Protein AF-A0A925RUL3-F1 (afdb_monomer_lite)

Structure (mmCIF, N/CA/C/O backbone):
data_AF-A0A925RUL3-F1
#
_entry.id   AF-A0A925RUL3-F1
#
loop_
_atom_site.group_PDB
_atom_site.id
_atom_site.type_symbol
_atom_site.label_atom_id
_atom_site.label_alt_id
_atom_site.label_comp_id
_atom_site.label_asym_id
_atom_site.label_entity_id
_atom_site.label_seq_id
_atom_site.pdbx_PDB_ins_code
_atom_site.Cartn_x
_atom_site.Cartn_y
_atom_site.Cartn_z
_atom_site.occupancy
_atom_site.B_iso_or_equiv
_atom_site.auth_seq_id
_atom_site.auth_comp_id
_atom_site.auth_asym_id
_atom_site.auth_atom_id
_atom_site.pdbx_PDB_model_num
ATOM 1 N N . MET A 1 1 ? 65.443 3.552 -49.607 1.00 49.03 1 MET A N 1
ATOM 2 C CA . MET A 1 1 ? 64.638 4.084 -48.488 1.00 49.03 1 MET A CA 1
ATOM 3 C C . MET A 1 1 ? 64.116 2.885 -47.697 1.00 49.03 1 MET A C 1
ATOM 5 O O . MET A 1 1 ? 63.241 2.190 -48.188 1.00 49.03 1 MET A O 1
ATOM 9 N N . ARG A 1 2 ? 64.754 2.521 -46.575 1.00 54.34 2 ARG A N 1
ATOM 10 C CA . ARG A 1 2 ? 64.337 1.369 -45.755 1.00 54.34 2 ARG A CA 1
ATOM 11 C C . ARG A 1 2 ? 63.432 1.902 -44.653 1.00 54.34 2 ARG A C 1
ATOM 13 O O . ARG A 1 2 ? 63.921 2.544 -43.733 1.00 54.34 2 ARG A O 1
ATOM 20 N N . ILE A 1 3 ? 62.125 1.709 -44.798 1.00 60.47 3 ILE A N 1
ATOM 21 C CA . ILE A 1 3 ? 61.171 2.029 -43.737 1.00 60.47 3 ILE A CA 1
ATOM 22 C C . ILE A 1 3 ? 61.428 1.011 -42.627 1.00 60.47 3 ILE A C 1
ATOM 24 O O . ILE A 1 3 ? 61.142 -0.175 -42.782 1.00 60.47 3 ILE A O 1
ATOM 28 N N . SER A 1 4 ? 62.080 1.457 -41.555 1.00 63.78 4 SER A N 1
ATOM 29 C CA . SER A 1 4 ? 62.407 0.618 -40.407 1.00 63.78 4 SER A CA 1
ATOM 30 C C . SER A 1 4 ? 61.114 0.137 -39.759 1.00 63.78 4 SER A C 1
ATOM 32 O O . SER A 1 4 ? 60.210 0.931 -39.509 1.00 63.78 4 SER A O 1
ATOM 34 N N . TYR A 1 5 ? 61.028 -1.161 -39.472 1.00 61.84 5 TYR A N 1
ATOM 35 C CA . TYR A 1 5 ? 59.850 -1.809 -38.883 1.00 61.84 5 TYR A CA 1
ATOM 36 C C . TYR A 1 5 ? 59.365 -1.101 -37.602 1.00 61.84 5 TYR A C 1
ATOM 38 O O . TYR A 1 5 ? 58.172 -1.010 -37.336 1.00 61.84 5 TYR A O 1
ATOM 46 N N . SER A 1 6 ? 60.296 -0.501 -36.859 1.00 59.91 6 SER A N 1
ATOM 47 C CA . SER A 1 6 ? 60.049 0.343 -35.688 1.00 59.91 6 SER A CA 1
ATOM 48 C C . SER A 1 6 ? 59.205 1.595 -35.974 1.00 59.91 6 SER A C 1
ATOM 50 O O . SER A 1 6 ? 58.412 1.989 -35.125 1.00 59.91 6 SER A O 1
ATOM 52 N N . VAL A 1 7 ? 59.307 2.191 -37.166 1.00 64.44 7 VAL A N 1
ATOM 53 C CA . VAL A 1 7 ? 58.495 3.353 -37.584 1.00 64.44 7 VAL A CA 1
ATOM 54 C C . VAL A 1 7 ? 57.061 2.928 -37.913 1.00 64.44 7 VAL A C 1
ATOM 56 O O . VAL A 1 7 ? 56.111 3.633 -37.578 1.00 64.44 7 VAL A O 1
ATOM 59 N N . LEU A 1 8 ? 56.898 1.743 -38.508 1.00 60.69 8 LEU A N 1
ATOM 60 C CA . LEU A 1 8 ? 55.589 1.143 -38.785 1.00 60.69 8 LEU A CA 1
ATOM 61 C C . LEU A 1 8 ? 54.849 0.787 -37.489 1.00 60.69 8 LEU A C 1
ATOM 63 O O . LEU A 1 8 ? 53.689 1.159 -37.327 1.00 60.69 8 LEU A O 1
ATOM 67 N N . VAL A 1 9 ? 55.540 0.155 -36.535 1.00 64.94 9 VAL A N 1
ATOM 68 C CA . VAL A 1 9 ? 54.962 -0.197 -35.228 1.00 64.94 9 VAL A CA 1
ATOM 69 C C . VAL A 1 9 ? 54.568 1.059 -34.442 1.00 64.94 9 VAL A C 1
ATOM 71 O O . VAL A 1 9 ? 53.451 1.140 -33.929 1.00 64.94 9 VAL A O 1
ATOM 74 N N . ALA A 1 10 ? 55.425 2.084 -34.410 1.00 60.41 10 ALA A N 1
ATOM 75 C CA . ALA A 1 10 ? 55.114 3.342 -33.729 1.00 60.41 10 ALA A CA 1
ATOM 76 C C . ALA A 1 10 ? 53.884 4.052 -34.329 1.00 60.41 10 ALA A C 1
ATOM 78 O O . ALA A 1 10 ? 53.049 4.578 -33.592 1.00 60.41 10 ALA A O 1
ATOM 79 N N . SER A 1 11 ? 53.727 4.016 -35.657 1.00 60.06 11 SER A N 1
ATOM 80 C CA . SER A 1 11 ? 52.572 4.608 -36.340 1.00 60.06 11 SER A CA 1
ATOM 81 C C . SER A 1 11 ? 51.265 3.868 -36.024 1.00 60.06 11 SER A C 1
ATOM 83 O O . SER A 1 11 ? 50.251 4.512 -35.755 1.00 60.06 11 SER A O 1
ATOM 85 N N . THR A 1 12 ? 51.287 2.533 -35.950 1.00 60.88 12 THR A N 1
ATOM 86 C CA . THR A 1 12 ? 50.093 1.743 -35.591 1.00 60.88 12 THR A CA 1
ATOM 87 C C . THR A 1 12 ? 49.626 1.955 -34.147 1.00 60.88 12 THR A C 1
ATOM 89 O O . THR A 1 12 ? 48.424 1.941 -33.872 1.00 60.88 12 THR A O 1
ATOM 92 N N . ILE A 1 13 ? 50.552 2.223 -33.223 1.00 61.28 13 ILE A N 1
ATOM 93 C CA . ILE A 1 13 ? 50.218 2.470 -31.812 1.00 61.28 13 ILE A CA 1
ATOM 94 C C . ILE A 1 13 ? 49.528 3.836 -31.650 1.00 61.28 13 ILE A C 1
ATOM 96 O O . ILE A 1 13 ? 48.545 3.949 -30.920 1.00 61.28 13 ILE A O 1
ATOM 100 N N . LEU A 1 14 ? 49.975 4.857 -32.389 1.00 56.62 14 LEU A N 1
ATOM 101 C CA . LEU A 1 14 ? 49.375 6.198 -32.373 1.00 56.62 14 LEU A CA 1
ATOM 102 C C . LEU A 1 14 ? 47.952 6.233 -32.954 1.00 56.62 14 LEU A C 1
ATOM 104 O O . LEU A 1 14 ? 47.100 6.946 -32.428 1.00 56.62 14 LEU A O 1
ATOM 108 N N . VAL A 1 15 ? 47.665 5.434 -33.987 1.00 60.22 15 VAL A N 1
ATOM 109 C CA . VAL A 1 15 ? 46.306 5.327 -34.560 1.00 60.22 15 VAL A CA 1
ATOM 110 C C . VAL A 1 15 ? 45.342 4.626 -33.594 1.00 60.22 15 VAL A C 1
ATOM 112 O O . VAL A 1 15 ? 44.172 4.993 -33.516 1.00 60.22 15 VAL A O 1
ATOM 115 N N . SER A 1 16 ? 45.836 3.673 -32.799 1.00 57.62 16 SER A N 1
ATOM 116 C CA . SER A 1 16 ? 45.019 2.926 -31.832 1.00 57.62 16 SER A CA 1
ATOM 117 C C . SER A 1 16 ? 44.568 3.780 -30.639 1.00 57.62 16 SER A C 1
ATOM 119 O O . SER A 1 16 ? 43.472 3.584 -30.120 1.00 57.62 16 SER A O 1
ATOM 121 N N . LEU A 1 17 ? 45.376 4.759 -30.216 1.00 55.25 17 LEU A N 1
ATOM 122 C CA . LEU A 1 17 ? 45.044 5.622 -29.074 1.00 55.25 17 LEU A CA 1
ATOM 123 C C . LEU A 1 17 ? 44.023 6.723 -29.416 1.00 55.25 17 LEU A C 1
ATOM 125 O O . LEU A 1 17 ? 43.292 7.172 -28.537 1.00 55.25 17 LEU A O 1
ATOM 129 N N . ALA A 1 18 ? 43.923 7.130 -30.686 1.00 54.88 18 ALA A N 1
ATOM 130 C CA . ALA A 1 18 ? 42.935 8.114 -31.142 1.00 54.88 18 ALA A CA 1
ATOM 131 C C . ALA A 1 18 ? 41.516 7.528 -31.302 1.00 54.88 18 ALA A C 1
ATOM 133 O O . ALA A 1 18 ? 40.549 8.281 -31.396 1.00 54.88 18 ALA A O 1
ATOM 134 N N . ALA A 1 19 ? 41.383 6.198 -31.298 1.00 53.31 19 ALA A N 1
ATOM 135 C CA . ALA A 1 19 ? 40.100 5.495 -31.363 1.00 53.31 19 ALA A CA 1
ATOM 136 C C . ALA A 1 19 ? 39.465 5.235 -29.980 1.00 53.31 19 ALA A C 1
ATOM 138 O O . ALA A 1 19 ? 38.373 4.683 -29.913 1.00 53.31 19 ALA A O 1
ATOM 139 N N . CYS A 1 20 ? 40.121 5.649 -28.888 1.00 59.19 20 CYS A N 1
ATOM 140 C CA . CYS A 1 20 ? 39.599 5.563 -27.519 1.00 59.19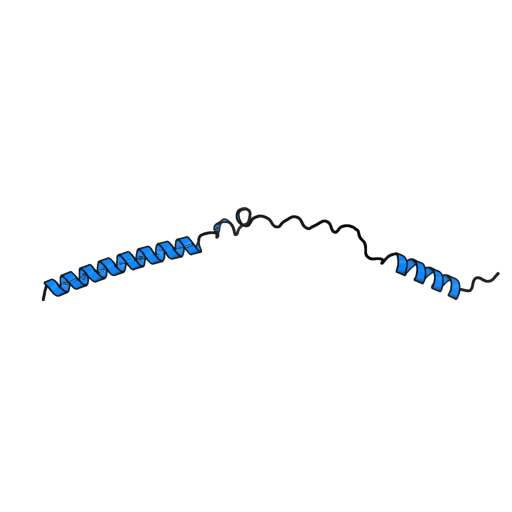 20 CYS A CA 1
ATOM 141 C C . CYS A 1 20 ? 39.542 6.954 -26.854 1.00 59.19 20 CYS A C 1
ATOM 143 O O . CYS A 1 20 ? 39.803 7.113 -25.662 1.00 59.19 20 CYS A O 1
ATOM 145 N N . GLY A 1 21 ? 39.236 7.993 -27.638 1.00 49.12 21 GLY A N 1
ATOM 146 C CA . GLY A 1 21 ? 38.740 9.251 -27.081 1.00 49.12 21 GLY A CA 1
ATOM 147 C C . GLY A 1 21 ? 37.351 9.022 -26.476 1.00 49.12 21 GLY A C 1
ATOM 148 O O . GLY A 1 21 ? 36.638 8.149 -26.966 1.00 49.12 21 GLY A O 1
ATOM 149 N N . PRO A 1 22 ? 36.949 9.759 -25.422 1.00 52.75 22 PRO A N 1
ATOM 150 C CA . PRO A 1 22 ? 35.660 9.549 -24.782 1.00 52.75 22 PRO A CA 1
ATOM 151 C C . PRO A 1 22 ? 34.586 9.776 -25.836 1.00 52.75 22 PRO A C 1
ATOM 153 O O . PRO A 1 22 ? 34.394 10.905 -26.298 1.00 52.75 22 PRO A O 1
ATOM 156 N N . ASP A 1 23 ? 33.932 8.691 -26.244 1.00 54.09 23 ASP A N 1
ATOM 157 C CA . ASP A 1 23 ? 32.739 8.725 -27.060 1.00 54.09 23 ASP A CA 1
ATOM 158 C C . ASP A 1 23 ? 31.757 9.666 -26.359 1.00 54.09 23 ASP A C 1
ATOM 160 O O . ASP A 1 23 ? 31.004 9.283 -25.471 1.00 54.09 23 ASP A O 1
ATOM 164 N N . LYS A 1 24 ? 31.709 10.924 -26.806 1.00 51.38 24 LYS A N 1
ATOM 165 C CA . LYS A 1 24 ? 30.556 11.806 -26.606 1.00 51.38 24 LYS A CA 1
ATOM 166 C C . LYS A 1 24 ? 29.406 11.347 -27.507 1.00 51.38 24 LYS A C 1
ATOM 168 O O . LYS A 1 24 ? 28.656 12.163 -28.037 1.00 51.38 24 LYS A O 1
ATOM 173 N N . LYS A 1 25 ? 29.280 10.036 -27.719 1.00 52.47 25 LYS A N 1
ATOM 174 C CA . LYS A 1 25 ? 28.034 9.434 -28.147 1.00 52.47 25 LYS A CA 1
ATOM 175 C C . LYS A 1 25 ? 27.162 9.546 -26.923 1.00 52.47 25 LYS A C 1
ATOM 177 O O . LYS A 1 25 ? 27.438 8.914 -25.913 1.00 52.47 25 LYS A O 1
ATOM 182 N N . ALA A 1 26 ? 26.192 10.448 -26.999 1.00 58.28 26 ALA A N 1
ATOM 183 C CA . ALA A 1 26 ? 25.108 10.512 -26.044 1.00 58.28 26 ALA A CA 1
ATOM 184 C C . ALA A 1 26 ? 24.687 9.073 -25.727 1.00 58.28 26 ALA A C 1
ATOM 186 O O . ALA A 1 26 ? 24.188 8.374 -26.613 1.00 58.28 26 ALA A O 1
ATOM 187 N N . GLU A 1 27 ? 24.982 8.613 -24.509 1.00 58.69 27 GLU A N 1
ATOM 188 C CA . GLU A 1 27 ? 24.470 7.338 -24.035 1.00 58.69 27 GLU A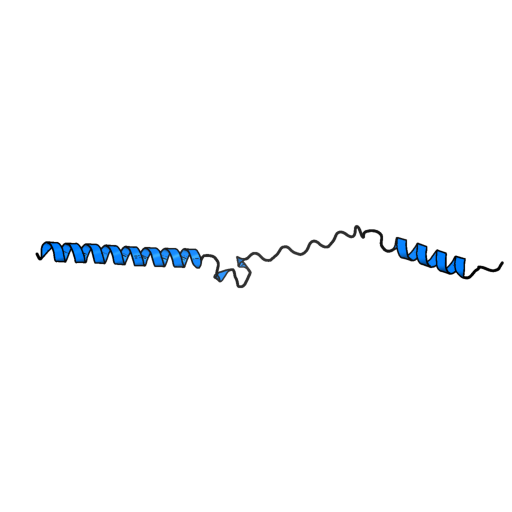 CA 1
ATOM 189 C C . GLU A 1 27 ? 22.957 7.391 -24.255 1.00 58.69 27 GLU A C 1
ATOM 191 O O . GLU A 1 27 ? 22.321 8.374 -23.845 1.00 58.69 27 GLU A O 1
ATOM 196 N N . PRO A 1 28 ? 22.362 6.403 -24.945 1.00 62.34 28 PRO A N 1
ATOM 197 C CA . PRO A 1 28 ? 20.920 6.298 -24.993 1.00 62.34 28 PRO A CA 1
ATOM 198 C C . PRO A 1 28 ? 20.478 6.196 -23.540 1.00 62.34 28 PRO A C 1
ATOM 200 O O . PRO A 1 28 ? 20.772 5.211 -22.863 1.00 62.34 28 PRO A O 1
ATOM 203 N N . LYS A 1 29 ? 19.859 7.264 -23.032 1.00 64.81 29 LYS A N 1
ATOM 204 C CA . LYS A 1 29 ? 19.382 7.310 -21.656 1.00 64.81 29 LYS A CA 1
ATOM 205 C C . LYS A 1 29 ? 18.500 6.071 -21.475 1.00 64.81 29 LYS A C 1
ATOM 207 O O . LYS A 1 29 ? 17.586 5.903 -22.290 1.00 64.81 29 LYS A O 1
ATOM 212 N N . PRO A 1 30 ? 18.784 5.188 -20.499 1.00 75.19 30 PRO A N 1
ATOM 213 C CA . PRO A 1 30 ? 17.979 3.996 -20.300 1.00 75.19 30 PRO A CA 1
ATOM 214 C C . PRO A 1 30 ? 16.509 4.406 -20.218 1.00 75.19 30 PRO A C 1
ATOM 216 O O . PRO A 1 30 ? 16.220 5.456 -19.624 1.00 75.19 30 PRO A O 1
ATOM 219 N N . PRO A 1 31 ? 15.590 3.646 -20.839 1.00 77.12 31 PRO A N 1
ATOM 220 C CA . PRO A 1 31 ? 14.177 3.955 -20.729 1.00 77.12 31 PRO A CA 1
ATOM 221 C C . PRO A 1 31 ? 13.820 4.092 -19.243 1.00 77.12 31 PRO A C 1
ATOM 223 O O . PRO A 1 31 ? 14.362 3.348 -18.415 1.00 77.12 31 PRO A O 1
ATOM 226 N N . PRO A 1 32 ? 12.974 5.073 -18.885 1.00 78.25 32 PRO A N 1
ATOM 227 C CA . PRO A 1 32 ? 12.583 5.258 -17.500 1.00 78.25 32 PRO A CA 1
ATOM 228 C C . PRO A 1 32 ? 12.020 3.937 -16.963 1.00 78.25 32 PRO A C 1
ATOM 230 O O . PRO A 1 32 ? 11.308 3.240 -17.696 1.00 78.25 32 PRO A O 1
ATOM 233 N N . PRO A 1 33 ? 12.352 3.566 -15.714 1.00 76.62 33 PRO A N 1
ATOM 234 C CA . PRO A 1 33 ? 11.827 2.345 -15.131 1.00 76.62 33 PRO A CA 1
ATOM 235 C C . PRO A 1 33 ? 10.291 2.384 -15.160 1.00 76.62 33 PRO A C 1
ATOM 237 O O . PRO A 1 33 ? 9.707 3.461 -14.985 1.00 76.62 33 PRO A O 1
ATOM 240 N N . PRO A 1 34 ? 9.633 1.234 -15.395 1.00 76.50 34 PRO A N 1
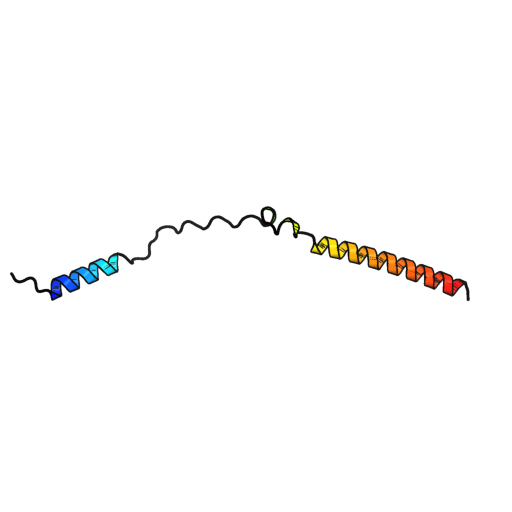ATOM 241 C CA . PRO A 1 34 ? 8.179 1.161 -15.401 1.00 76.50 34 PRO A CA 1
ATOM 242 C C . PRO A 1 34 ? 7.631 1.667 -14.066 1.00 76.50 34 PRO A C 1
ATOM 244 O O . PRO A 1 34 ? 8.237 1.458 -13.009 1.00 76.50 34 PRO A O 1
ATOM 247 N N . ALA A 1 35 ? 6.488 2.353 -14.104 1.00 78.12 35 ALA A N 1
ATOM 248 C CA . ALA A 1 35 ? 5.860 2.801 -12.874 1.00 78.12 35 ALA A CA 1
ATOM 249 C C . ALA A 1 35 ? 5.491 1.573 -12.030 1.00 78.12 35 ALA A C 1
ATOM 251 O O . ALA A 1 35 ? 5.063 0.558 -12.565 1.00 78.12 35 ALA A O 1
ATOM 252 N N . VAL A 1 36 ? 5.631 1.660 -10.705 1.00 73.75 36 VAL A N 1
ATOM 253 C CA . VAL A 1 36 ? 5.411 0.519 -9.790 1.00 73.75 36 VAL A CA 1
ATOM 254 C C . VAL A 1 36 ? 4.023 -0.110 -9.976 1.00 73.75 36 VAL A C 1
ATOM 256 O O . VAL A 1 36 ? 3.892 -1.328 -9.918 1.00 73.75 36 VAL A O 1
ATOM 259 N N . LYS A 1 37 ? 3.013 0.710 -10.293 1.00 72.88 37 LYS A N 1
ATOM 260 C CA . LYS A 1 37 ? 1.646 0.291 -10.647 1.00 72.88 37 LYS A CA 1
ATOM 261 C C . LYS A 1 37 ? 1.556 -0.643 -11.865 1.00 72.88 37 LYS A C 1
ATOM 263 O O . LYS A 1 37 ? 0.618 -1.419 -11.950 1.00 72.88 37 LYS A O 1
ATOM 268 N N . ASP A 1 38 ? 2.534 -0.582 -12.764 1.00 73.62 38 ASP A N 1
ATOM 269 C CA . ASP A 1 38 ? 2.619 -1.390 -13.985 1.00 73.62 38 ASP A CA 1
ATOM 270 C C . ASP A 1 38 ? 3.519 -2.627 -13.781 1.00 73.62 38 ASP A C 1
ATOM 272 O O . ASP A 1 38 ? 3.813 -3.364 -14.721 1.00 73.62 38 ASP A O 1
ATOM 276 N N . THR A 1 39 ? 3.993 -2.853 -12.550 1.00 75.69 39 THR A N 1
ATOM 277 C CA . THR A 1 39 ? 4.809 -4.012 -12.175 1.00 75.69 39 THR A CA 1
ATOM 278 C C . THR A 1 39 ? 3.996 -5.000 -11.350 1.00 75.69 39 THR A C 1
ATOM 280 O O . THR A 1 39 ? 2.989 -4.644 -10.746 1.00 75.69 39 THR A O 1
ATOM 283 N N . VAL A 1 40 ? 4.498 -6.229 -11.217 1.00 77.12 40 VAL A N 1
ATOM 284 C CA . VAL A 1 40 ? 3.946 -7.241 -10.295 1.00 77.12 40 VAL A CA 1
ATOM 285 C C . VAL A 1 40 ? 3.902 -6.779 -8.828 1.00 77.12 40 VAL A C 1
ATOM 287 O O . VAL A 1 40 ? 3.221 -7.388 -8.012 1.00 77.12 40 VAL A O 1
ATOM 290 N N . PHE A 1 41 ? 4.610 -5.698 -8.481 1.00 75.94 41 PHE A N 1
ATOM 291 C CA . PHE A 1 41 ? 4.586 -5.086 -7.152 1.00 75.94 41 PHE A CA 1
ATOM 292 C C . PHE A 1 41 ? 3.479 -4.035 -6.990 1.00 75.94 41 PHE A C 1
ATOM 294 O O . PHE A 1 41 ? 3.259 -3.571 -5.872 1.00 75.94 41 PHE A O 1
ATOM 301 N N . GLY A 1 42 ? 2.776 -3.665 -8.067 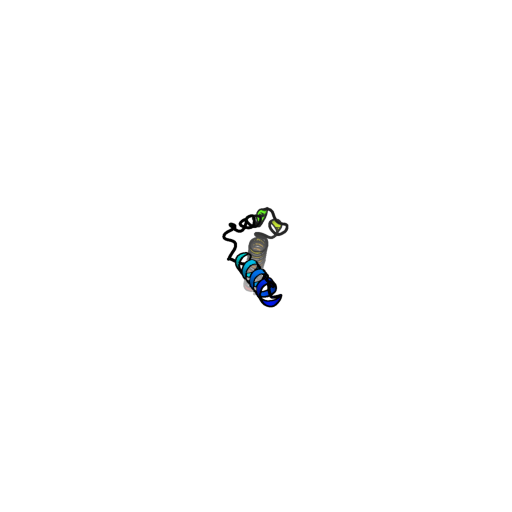1.00 73.25 42 GLY A N 1
ATOM 302 C CA . GLY A 1 42 ? 1.660 -2.717 -8.044 1.00 73.25 42 GLY A CA 1
ATOM 303 C C . GLY A 1 42 ? 0.535 -3.169 -7.116 1.00 73.25 42 GLY A C 1
ATOM 304 O O . GLY A 1 42 ? 0.068 -2.379 -6.301 1.00 73.25 42 GLY A O 1
ATOM 305 N N . ASP A 1 43 ? 0.201 -4.460 -7.145 1.00 75.12 43 ASP A N 1
ATOM 306 C CA . ASP A 1 43 ? -0.822 -5.064 -6.277 1.00 75.12 43 ASP A CA 1
ATOM 307 C C . ASP A 1 43 ? -0.437 -5.065 -4.790 1.00 75.12 43 ASP A C 1
ATOM 309 O O . ASP A 1 43 ? -1.297 -5.149 -3.914 1.00 75.12 43 ASP A O 1
ATOM 313 N N . LEU A 1 44 ? 0.858 -4.955 -4.479 1.00 76.25 44 LEU A N 1
ATOM 314 C CA . LEU A 1 44 ? 1.339 -4.885 -3.100 1.00 76.25 44 LEU A CA 1
ATOM 315 C C . LEU A 1 44 ? 1.279 -3.461 -2.535 1.00 76.25 44 LEU A C 1
ATOM 317 O O . LEU A 1 44 ? 1.379 -3.280 -1.315 1.00 76.25 44 LEU A O 1
ATOM 321 N N . VAL A 1 45 ? 1.092 -2.449 -3.386 1.00 74.88 45 VAL A N 1
ATOM 322 C CA . VAL A 1 45 ? 0.957 -1.055 -2.957 1.00 74.88 45 VAL A CA 1
ATOM 323 C C . VAL A 1 45 ? -0.326 -0.913 -2.132 1.00 74.88 45 VAL A C 1
ATOM 325 O O . VAL A 1 45 ? -1.416 -1.250 -2.578 1.00 74.88 45 VAL A O 1
ATOM 328 N N . GLY A 1 46 ? -0.197 -0.429 -0.894 1.00 71.56 46 GLY A N 1
ATOM 329 C CA . GLY A 1 46 ? -1.325 -0.243 0.030 1.00 71.56 46 GLY A CA 1
ATOM 330 C C . GLY A 1 46 ? -1.686 -1.465 0.886 1.00 71.56 46 GLY A C 1
ATOM 331 O O . GLY A 1 46 ? -2.477 -1.334 1.818 1.00 71.56 46 GLY A O 1
ATOM 332 N N . THR A 1 47 ? -1.069 -2.632 0.663 1.00 77.31 47 THR A N 1
ATOM 333 C CA . THR A 1 47 ? -1.295 -3.827 1.509 1.00 77.31 47 THR A CA 1
ATOM 334 C C . THR A 1 47 ? -0.895 -3.598 2.968 1.00 77.31 47 THR A C 1
ATOM 336 O O . THR A 1 47 ? -1.594 -4.039 3.878 1.00 77.31 47 THR A O 1
ATOM 339 N N . LYS A 1 48 ? 0.192 -2.851 3.207 1.00 78.00 48 LYS A N 1
ATOM 340 C CA . LYS A 1 48 ? 0.650 -2.485 4.556 1.00 78.00 48 LYS A CA 1
ATOM 341 C C . LYS A 1 48 ? -0.352 -1.591 5.284 1.00 78.00 48 LYS A C 1
ATOM 343 O O . LYS A 1 48 ? -0.614 -1.805 6.465 1.00 78.00 48 LYS A O 1
ATOM 348 N N . ASP A 1 49 ? -0.892 -0.597 4.586 1.00 79.31 49 ASP A N 1
ATOM 349 C CA . ASP A 1 49 ? -1.837 0.352 5.175 1.00 79.31 49 ASP A CA 1
ATOM 350 C C . ASP A 1 49 ? -3.163 -0.353 5.473 1.00 79.31 49 ASP A C 1
ATOM 352 O O . ASP A 1 49 ? -3.665 -0.273 6.591 1.00 79.31 49 ASP A O 1
ATOM 356 N N . ARG A 1 50 ? -3.630 -1.200 4.548 1.00 78.38 50 ARG A N 1
ATOM 357 C CA . ARG A 1 50 ? -4.797 -2.061 4.766 1.00 78.38 50 ARG A CA 1
ATOM 358 C C . ARG A 1 50 ? -4.628 -3.003 5.961 1.00 78.38 50 ARG A C 1
ATOM 360 O O . ARG A 1 50 ? -5.525 -3.100 6.794 1.00 78.38 50 ARG A O 1
ATOM 367 N N . ALA A 1 51 ? -3.479 -3.669 6.081 1.00 79.50 51 ALA A N 1
ATOM 368 C CA . ALA A 1 51 ? -3.200 -4.558 7.210 1.00 79.50 51 ALA A CA 1
ATOM 369 C C . ALA A 1 51 ? -3.187 -3.799 8.549 1.00 79.50 51 ALA A C 1
ATOM 371 O O . ALA A 1 51 ? -3.659 -4.307 9.572 1.00 79.50 51 ALA A O 1
ATOM 372 N N . ARG A 1 52 ? -2.673 -2.564 8.547 1.00 84.62 52 ARG A N 1
ATOM 373 C CA . ARG A 1 52 ? -2.680 -1.689 9.722 1.00 84.62 52 ARG A CA 1
ATOM 374 C C . ARG A 1 52 ? -4.102 -1.293 10.121 1.00 84.62 52 ARG A C 1
ATOM 376 O O . ARG A 1 52 ? -4.425 -1.349 11.308 1.00 84.62 52 ARG A O 1
ATOM 383 N N . ASP A 1 53 ? -4.949 -0.954 9.157 1.00 89.00 53 ASP A N 1
ATOM 384 C CA . ASP A 1 53 ? -6.342 -0.573 9.405 1.00 89.00 53 ASP A CA 1
ATOM 385 C C . ASP A 1 53 ? -7.170 -1.742 9.954 1.00 89.00 53 ASP A C 1
ATOM 387 O O . ASP A 1 53 ? -7.899 -1.589 10.938 1.00 89.00 53 ASP A O 1
ATOM 391 N N . GLU A 1 54 ? -7.010 -2.936 9.379 1.00 87.62 54 GLU A N 1
ATOM 392 C CA . GLU A 1 54 ? -7.679 -4.154 9.856 1.00 87.62 54 GLU A CA 1
ATOM 393 C C . GLU A 1 54 ? -7.239 -4.526 11.283 1.00 87.62 54 GLU A C 1
ATOM 395 O O . GLU A 1 54 ? -8.071 -4.869 12.133 1.00 87.62 54 GLU A O 1
ATOM 400 N N . THR A 1 55 ?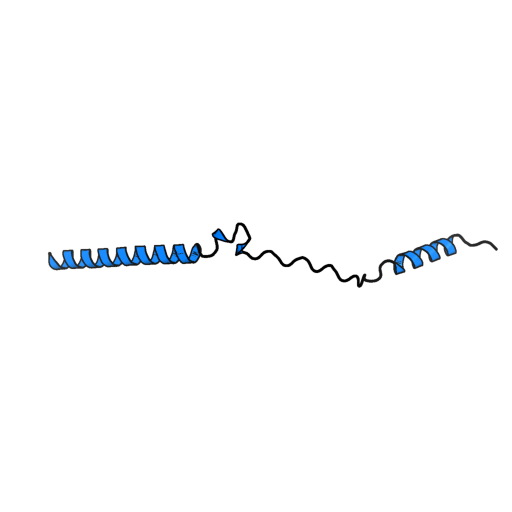 -5.944 -4.380 11.583 1.00 88.44 55 THR A N 1
ATOM 401 C CA . THR A 1 55 ? -5.403 -4.603 12.932 1.00 88.44 55 THR A CA 1
ATOM 402 C C . THR A 1 55 ? -5.993 -3.614 13.936 1.00 88.44 55 THR A C 1
ATOM 404 O O . THR A 1 55 ? -6.473 -4.022 14.995 1.00 88.44 55 THR A O 1
ATOM 407 N N . ASN A 1 56 ? -6.012 -2.321 13.601 1.00 89.88 56 ASN A N 1
ATOM 408 C CA . ASN A 1 56 ? -6.581 -1.287 14.464 1.00 89.88 56 ASN A CA 1
ATOM 409 C C . ASN A 1 56 ? -8.063 -1.543 14.755 1.00 89.88 56 ASN A C 1
ATOM 411 O O . ASN A 1 56 ? -8.478 -1.489 15.913 1.00 89.88 56 ASN A O 1
ATOM 415 N N . LYS A 1 57 ? -8.847 -1.885 13.727 1.00 91.25 57 LYS A N 1
ATOM 416 C CA . LYS A 1 57 ? -10.274 -2.191 13.877 1.00 91.25 57 LYS A CA 1
ATOM 417 C C . LYS A 1 57 ? -10.506 -3.380 14.809 1.00 91.25 57 LYS A C 1
ATOM 419 O O . LYS A 1 57 ? -11.370 -3.321 15.681 1.00 91.25 57 LYS A O 1
ATOM 424 N N . THR A 1 58 ? -9.711 -4.436 14.653 1.00 92.12 58 THR A N 1
ATOM 425 C CA . THR A 1 58 ? -9.810 -5.641 15.488 1.00 92.12 58 THR A CA 1
ATOM 426 C C . THR A 1 58 ? -9.476 -5.336 16.949 1.00 92.12 58 THR A C 1
ATOM 428 O O . THR A 1 58 ? -10.194 -5.757 17.856 1.00 92.12 58 THR A O 1
ATOM 431 N N . MET A 1 59 ? -8.412 -4.566 17.190 1.00 90.94 59 MET A N 1
ATOM 432 C CA . MET A 1 59 ? -8.009 -4.177 18.545 1.00 90.94 59 MET A CA 1
ATOM 433 C C . MET A 1 59 ? -9.045 -3.276 19.216 1.00 90.94 59 MET A C 1
ATOM 435 O O . MET A 1 59 ? -9.356 -3.474 20.389 1.00 90.94 59 MET A O 1
ATOM 439 N N . GLN A 1 60 ? -9.626 -2.334 18.470 1.00 93.00 60 GLN A N 1
ATOM 440 C CA . GLN A 1 60 ? -10.678 -1.465 18.986 1.00 93.00 60 GLN A CA 1
ATOM 441 C C . GLN A 1 60 ? -11.912 -2.270 19.414 1.00 93.00 60 GLN A C 1
ATOM 443 O O . GLN A 1 60 ? -12.368 -2.131 20.547 1.00 93.00 60 GLN A O 1
ATOM 448 N N . GLN A 1 61 ? -12.393 -3.178 18.560 1.00 92.88 61 GLN A N 1
ATOM 449 C CA . GLN A 1 61 ? -13.533 -4.040 18.890 1.00 92.88 61 GLN A CA 1
ATOM 450 C C . GLN A 1 61 ? -13.266 -4.909 20.124 1.00 92.88 61 GLN A C 1
ATOM 452 O O . GLN A 1 61 ? -14.147 -5.084 20.965 1.00 92.88 61 GLN A O 1
ATOM 457 N N . ARG A 1 62 ? -12.049 -5.446 20.257 1.00 92.12 62 ARG A N 1
ATOM 458 C CA . ARG A 1 62 ? -11.666 -6.256 21.419 1.00 92.12 62 ARG A CA 1
ATOM 459 C C . ARG A 1 62 ? -11.664 -5.440 22.710 1.00 92.12 62 ARG A C 1
ATOM 461 O O . ARG A 1 62 ? -12.162 -5.927 23.722 1.00 92.12 62 ARG A O 1
ATOM 468 N N . ASN A 1 63 ? -11.119 -4.226 22.679 1.00 91.38 63 ASN A N 1
ATOM 469 C CA . ASN A 1 63 ? -11.096 -3.349 23.848 1.00 91.38 63 ASN A CA 1
ATOM 470 C C . ASN A 1 63 ? -12.515 -2.981 24.289 1.00 91.38 63 ASN A C 1
ATOM 472 O O . ASN A 1 63 ? -12.837 -3.122 25.462 1.00 91.38 63 ASN A O 1
ATOM 476 N N . GLU A 1 64 ? -13.393 -2.629 23.349 1.00 92.62 64 GLU A N 1
ATOM 477 C CA . GLU A 1 64 ? -14.797 -2.323 23.651 1.00 92.62 64 GLU A CA 1
ATOM 478 C C . GLU A 1 64 ? -15.530 -3.516 24.286 1.00 92.62 64 GLU A C 1
ATOM 480 O O . GLU A 1 64 ? -16.301 -3.346 25.232 1.00 92.62 64 GLU A O 1
ATOM 485 N N . GLN A 1 65 ? -15.277 -4.737 23.805 1.00 91.38 65 GLN A N 1
ATOM 486 C CA . GLN A 1 65 ? -15.852 -5.951 24.391 1.00 91.38 65 GLN A CA 1
ATOM 487 C C . GLN A 1 65 ? -15.311 -6.235 25.795 1.00 91.38 65 GLN A C 1
ATOM 489 O O . GLN A 1 65 ? -16.085 -6.618 26.674 1.00 91.38 65 GLN A O 1
ATOM 494 N N . MET A 1 66 ? -14.008 -6.038 26.022 1.00 90.88 66 MET A N 1
ATOM 495 C CA . MET A 1 66 ? -13.416 -6.183 27.355 1.00 90.88 66 MET A CA 1
ATOM 496 C C . MET A 1 66 ? -13.986 -5.156 28.326 1.00 90.88 66 MET A C 1
ATOM 498 O O . MET A 1 66 ? -14.413 -5.543 29.408 1.00 90.88 66 MET A O 1
ATOM 502 N N . ASP A 1 67 ? -14.077 -3.888 27.933 1.00 93.19 67 ASP A N 1
ATOM 503 C CA . ASP A 1 67 ? -14.628 -2.832 28.785 1.00 93.19 67 ASP A CA 1
ATOM 504 C C . ASP A 1 67 ? -16.085 -3.121 29.161 1.00 93.19 67 ASP A C 1
ATOM 506 O O . ASP A 1 67 ? -16.501 -2.911 30.301 1.00 93.19 67 ASP A O 1
ATOM 510 N N . GLN A 1 68 ? -16.879 -3.645 28.223 1.00 91.38 68 GLN A N 1
ATOM 511 C CA . GLN A 1 68 ? -18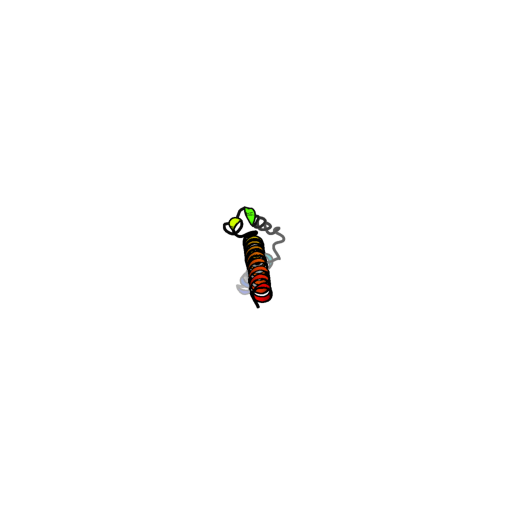.247 -4.075 28.513 1.00 91.38 68 GLN A CA 1
ATOM 512 C C . GLN A 1 68 ? -18.296 -5.285 29.451 1.00 91.38 68 GLN A C 1
ATOM 514 O O . GLN A 1 68 ? -19.167 -5.339 30.318 1.00 91.38 68 GLN A O 1
ATOM 519 N N . ALA A 1 69 ? -17.401 -6.259 29.282 1.00 88.94 69 ALA A N 1
ATOM 520 C CA . ALA A 1 69 ? -17.335 -7.434 30.145 1.00 88.94 69 ALA A CA 1
ATOM 521 C C . ALA A 1 69 ? -16.900 -7.070 31.572 1.00 88.94 69 ALA A C 1
ATOM 523 O O . ALA A 1 69 ? -17.497 -7.558 32.529 1.00 88.94 69 ALA A O 1
ATOM 524 N N . VAL A 1 70 ? -15.918 -6.175 31.712 1.00 90.56 70 VAL A N 1
ATOM 525 C CA . VAL A 1 70 ? -15.462 -5.649 33.006 1.00 90.56 70 VAL A CA 1
ATOM 526 C C . VAL A 1 70 ? -16.605 -4.920 33.701 1.00 90.56 70 VAL A C 1
ATOM 528 O O . VAL A 1 70 ? -16.965 -5.305 34.806 1.00 90.56 70 VAL A O 1
ATOM 531 N N . LYS A 1 71 ? -17.275 -3.982 33.019 1.00 90.50 71 LYS A N 1
ATOM 532 C CA . LYS A 1 71 ? -18.428 -3.261 33.589 1.00 90.50 71 LYS A CA 1
ATOM 533 C C . LYS A 1 71 ? -19.566 -4.183 34.024 1.00 90.50 71 LYS A C 1
ATOM 535 O O . LYS A 1 71 ? -20.224 -3.915 35.021 1.00 90.50 71 LYS A O 1
ATOM 540 N N . LYS A 1 72 ? -19.833 -5.255 33.270 1.00 88.62 72 LYS A N 1
ATOM 541 C CA . LYS A 1 72 ? -20.863 -6.242 33.633 1.00 88.62 72 LYS A CA 1
ATOM 542 C C . LYS A 1 72 ? -20.480 -7.054 34.867 1.00 88.62 72 LYS A C 1
ATOM 544 O O . LYS A 1 72 ? -21.364 -7.341 35.661 1.00 88.62 72 LYS A O 1
ATOM 549 N N . ASN A 1 73 ? -19.206 -7.415 35.012 1.00 85.69 73 ASN A N 1
ATOM 550 C CA . ASN A 1 73 ? -18.717 -8.099 36.209 1.00 85.69 73 ASN A CA 1
ATOM 551 C C . ASN A 1 73 ? -18.712 -7.163 37.424 1.00 85.69 73 ASN A C 1
ATOM 553 O O . ASN A 1 73 ? -19.191 -7.559 38.474 1.00 85.69 73 ASN A O 1
ATOM 557 N N . GLU A 1 74 ? -18.270 -5.913 37.268 1.00 83.50 74 GLU A N 1
ATOM 558 C CA . GLU A 1 74 ? -18.294 -4.908 38.345 1.00 83.50 74 GLU A CA 1
ATOM 559 C C . GLU A 1 74 ? -19.711 -4.566 38.820 1.00 83.50 74 GLU A C 1
ATOM 561 O O . GLU A 1 74 ? -19.895 -4.190 39.968 1.00 83.50 74 GLU A O 1
ATOM 566 N N . ALA A 1 75 ? -20.717 -4.671 37.949 1.00 74.88 75 ALA A N 1
ATOM 567 C CA . ALA A 1 75 ? -22.116 -4.450 38.314 1.00 74.88 75 ALA A CA 1
ATOM 568 C C . ALA A 1 75 ? -22.803 -5.692 38.916 1.00 74.88 75 ALA A C 1
ATOM 570 O O . ALA A 1 75 ? -23.969 -5.604 39.304 1.00 74.88 75 ALA A O 1
ATOM 571 N N . ALA A 1 76 ? -22.132 -6.847 38.907 1.00 68.00 76 ALA A N 1
ATOM 572 C CA . ALA A 1 76 ? -22.649 -8.112 39.423 1.00 68.00 76 ALA A CA 1
ATOM 573 C C . ALA A 1 76 ? -22.068 -8.496 40.800 1.00 68.00 76 ALA A C 1
ATOM 575 O O . ALA A 1 76 ? -22.589 -9.432 41.408 1.00 68.00 76 ALA A O 1
ATOM 576 N N . ASP A 1 77 ? -21.034 -7.784 41.265 1.00 53.88 77 ASP A N 1
ATOM 577 C CA . ASP A 1 77 ? -20.522 -7.771 42.649 1.00 53.88 77 ASP A CA 1
ATOM 578 C C . ASP A 1 77 ? -21.217 -6.674 43.481 1.00 53.88 77 ASP A C 1
ATOM 580 O O . ASP A 1 77 ? -21.457 -6.907 44.690 1.00 53.88 77 ASP A O 1
#

Radius of gyration: 37.83 Å; chains: 1; bounding box: 87×20×91 Å

pLDDT: mean 73.05, std 13.77, range [49.03, 93.19]

Secondary structure (DSSP, 8-state):
----HHHHHHHHHHHHHGGGS-------PPPPPPPGGGSTTGGGTTHHHHHHHHHHHHHHHHHHHHHHHHHHHHTT-

Sequence (77 aa):
MRISYSVLVASTILVSLAACGPDKKAEPKPPPPPAVKDTVFGDLVGTKDRARDETNKTMQQRNEQMDQAVKKNEAAD

Foldseek 3Di:
DDPPVVNVVVVVVVVVVVVPDPPPPPDPPPDPPDDCCPDPCVVVVCVVVVVVVVVVVVVVVVVVVVVVVVVVVVVVD